Protein AF-A0A952EYU4-F1 (afdb_monomer_lite)

Sequence (69 aa):
TWQAGDLAIWDNRATQHYAVADYDDQYRRLNRVTLAGDIPVDVHGQHSRAVAGDASLYSDVVSPIALAS

pLDDT: mean 96.44, std 6.62, range [61.16, 98.81]

Secondary structure (DSSP, 8-state):
---TT------TTT--------STT---------------B-TTSPBP--SS---TTT-PPPPPPPPP-

Radius of gyration: 17.01 Å; chains: 1; bounding box: 35×30×38 Å

Foldseek 3Di:
DDDPPDDDDDDPVPDDDDDDPPPPPDDDDDDDDDDAEAFDADPVRDGDDDPDDDCVVVDDHDDDDDDDD

Structure (mmCIF, N/CA/C/O backbone):
data_AF-A0A952EYU4-F1
#
_entry.id   AF-A0A952EYU4-F1
#
loop_
_atom_site.group_PDB
_atom_site.id
_atom_site.type_symbol
_atom_site.label_atom_id
_atom_site.label_alt_id
_atom_site.label_comp_id
_atom_site.label_asym_id
_atom_site.label_entity_id
_atom_site.label_seq_id
_atom_site.pdbx_PDB_ins_code
_atom_site.Cartn_x
_atom_site.Cartn_y
_atom_site.Cartn_z
_atom_site.occupancy
_atom_site.B_iso_or_equiv
_atom_site.auth_seq_id
_atom_site.auth_comp_id
_atom_site.auth_asym_id
_atom_site.auth_atom_id
_atom_site.pdbx_PDB_model_num
ATOM 1 N N . THR A 1 1 ? 1.483 5.058 -17.627 1.00 67.81 1 THR A N 1
ATOM 2 C CA . THR A 1 1 ? 2.935 4.782 -17.594 1.00 67.81 1 THR A CA 1
ATOM 3 C C . THR A 1 1 ? 3.594 5.777 -16.679 1.00 67.81 1 THR A C 1
ATOM 5 O O . THR A 1 1 ? 3.138 6.909 -16.649 1.00 67.81 1 THR A O 1
ATOM 8 N N . TRP A 1 2 ? 4.622 5.354 -15.953 1.00 98.06 2 TRP A N 1
ATOM 9 C CA . TRP A 1 2 ? 5.438 6.230 -15.114 1.00 98.06 2 TRP A CA 1
ATOM 10 C C . TRP A 1 2 ? 6.343 7.134 -15.952 1.00 98.06 2 TRP A C 1
ATOM 12 O O . TRP A 1 2 ? 6.855 6.691 -16.981 1.00 98.06 2 TRP A O 1
ATOM 22 N N . GLN A 1 3 ? 6.572 8.354 -15.475 1.00 98.31 3 GLN A N 1
ATOM 23 C CA . GLN A 1 3 ? 7.517 9.330 -16.014 1.00 98.31 3 GLN A CA 1
ATOM 24 C C . GLN A 1 3 ? 8.428 9.887 -14.913 1.00 98.31 3 GLN A C 1
ATOM 26 O O . GLN A 1 3 ? 8.170 9.748 -13.715 1.00 98.31 3 GLN A O 1
ATOM 31 N N . ALA A 1 4 ? 9.532 10.515 -15.319 1.00 98.25 4 ALA A N 1
ATOM 32 C CA . ALA A 1 4 ? 10.412 11.199 -14.380 1.00 98.25 4 ALA A CA 1
ATOM 33 C C . ALA A 1 4 ? 9.663 12.350 -13.687 1.00 98.25 4 ALA A C 1
ATOM 35 O O . ALA A 1 4 ? 9.088 13.208 -14.351 1.00 98.25 4 ALA A O 1
ATOM 36 N N . GLY A 1 5 ? 9.703 12.369 -12.353 1.00 98.38 5 GLY A N 1
ATOM 37 C CA . GLY A 1 5 ? 8.982 13.343 -11.527 1.00 98.38 5 GLY A CA 1
ATOM 38 C C . GLY A 1 5 ? 7.630 12.853 -11.001 1.00 98.38 5 GLY A C 1
ATOM 39 O O . GLY A 1 5 ? 7.088 13.486 -10.098 1.00 98.38 5 GLY A O 1
ATOM 40 N N . ASP A 1 6 ? 7.117 11.719 -11.488 1.00 98.81 6 ASP A N 1
ATOM 41 C CA . ASP A 1 6 ? 5.853 11.164 -11.003 1.00 98.81 6 ASP A CA 1
ATOM 42 C C . ASP A 1 6 ? 5.969 10.633 -9.565 1.00 98.81 6 ASP A C 1
ATOM 44 O O . ASP A 1 6 ? 6.942 9.977 -9.182 1.00 98.81 6 ASP A O 1
ATOM 48 N N . LEU A 1 7 ? 4.906 10.854 -8.789 1.00 98.56 7 LEU A N 1
ATOM 49 C CA . LEU A 1 7 ? 4.707 10.316 -7.447 1.00 98.56 7 LEU A CA 1
ATOM 50 C C . LEU A 1 7 ? 3.315 9.690 -7.371 1.00 98.56 7 LEU A C 1
ATOM 52 O O . LEU A 1 7 ? 2.327 10.338 -7.709 1.00 98.56 7 LEU A O 1
ATOM 56 N N . ALA A 1 8 ? 3.228 8.458 -6.870 1.00 98.56 8 ALA A N 1
ATOM 57 C CA . ALA A 1 8 ? 1.951 7.871 -6.476 1.00 98.56 8 ALA A CA 1
ATOM 58 C C . ALA A 1 8 ? 1.893 7.691 -4.962 1.00 98.56 8 ALA A C 1
ATOM 60 O O . ALA A 1 8 ? 2.882 7.325 -4.325 1.00 98.56 8 ALA A O 1
ATOM 61 N N . ILE A 1 9 ? 0.699 7.902 -4.420 1.00 98.75 9 ILE A N 1
ATOM 62 C CA . ILE A 1 9 ? 0.330 7.586 -3.045 1.00 98.75 9 ILE A CA 1
ATOM 63 C C . ILE A 1 9 ? -0.890 6.676 -3.137 1.00 98.75 9 ILE A C 1
ATOM 65 O O . ILE A 1 9 ? -1.808 6.949 -3.910 1.00 98.75 9 ILE A O 1
ATOM 69 N N . TRP A 1 10 ? -0.897 5.594 -2.369 1.00 98.69 10 TRP A N 1
ATOM 70 C CA . TRP A 1 10 ? -2.041 4.694 -2.277 1.00 98.69 10 TRP A CA 1
ATOM 71 C C . TRP A 1 10 ? -2.346 4.381 -0.816 1.00 98.69 10 TRP A C 1
ATOM 73 O O . TRP A 1 10 ? -1.440 4.295 0.016 1.00 98.69 10 TRP A O 1
ATOM 83 N N . ASP A 1 11 ? -3.628 4.189 -0.513 1.00 98.56 11 ASP A N 1
ATOM 84 C CA . ASP A 1 11 ? -4.064 3.690 0.786 1.00 98.56 11 ASP A CA 1
ATOM 85 C C . ASP A 1 11 ? -3.887 2.166 0.832 1.00 98.56 11 ASP A C 1
ATOM 87 O O . ASP A 1 11 ? -4.645 1.408 0.218 1.00 98.56 11 ASP A O 1
ATOM 91 N N . ASN A 1 12 ? -2.872 1.703 1.564 1.00 98.56 12 ASN A N 1
ATOM 92 C CA . ASN A 1 12 ? -2.564 0.279 1.703 1.00 98.56 12 ASN A CA 1
ATOM 93 C C . ASN A 1 12 ? -3.588 -0.492 2.561 1.00 98.56 12 ASN A C 1
ATOM 95 O O . ASN A 1 12 ? -3.472 -1.708 2.692 1.00 98.56 12 ASN A O 1
ATOM 99 N N . ARG A 1 13 ? -4.586 0.184 3.144 1.00 97.94 13 ARG A N 1
ATOM 100 C CA . ARG A 1 13 ? -5.711 -0.451 3.851 1.00 97.94 13 ARG A CA 1
A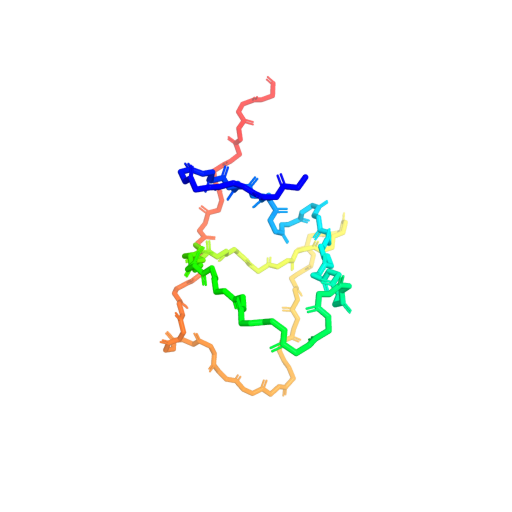TOM 101 C C . ARG A 1 13 ? -6.864 -0.804 2.909 1.00 97.94 13 ARG A C 1
ATOM 103 O O . ARG A 1 13 ? -7.677 -1.656 3.246 1.00 97.94 13 ARG A O 1
ATOM 110 N N . ALA A 1 14 ? -6.929 -0.172 1.736 1.00 98.25 14 ALA A N 1
ATOM 111 C CA . ALA A 1 14 ? -8.061 -0.277 0.811 1.00 98.25 14 ALA A CA 1
ATOM 112 C C . ALA A 1 14 ? -7.672 -0.727 -0.606 1.00 98.25 14 ALA A C 1
ATOM 114 O O . ALA A 1 14 ? -8.523 -0.781 -1.493 1.00 98.25 14 ALA A O 1
ATOM 115 N N . THR A 1 15 ? -6.396 -1.028 -0.855 1.00 98.62 15 THR A N 1
ATOM 116 C CA . THR A 1 15 ? -5.903 -1.313 -2.207 1.00 98.62 15 THR A CA 1
ATOM 117 C C . THR A 1 15 ? -4.988 -2.527 -2.264 1.00 98.62 15 THR A C 1
ATOM 119 O O . THR A 1 15 ? -4.317 -2.896 -1.302 1.00 98.62 15 THR A O 1
ATOM 122 N N . GLN A 1 16 ? -4.936 -3.124 -3.450 1.00 98.75 16 GLN A N 1
ATOM 123 C CA . GLN A 1 16 ? -3.843 -3.980 -3.891 1.00 98.75 16 GLN A CA 1
ATOM 124 C C . GLN A 1 16 ? -3.202 -3.326 -5.115 1.00 98.75 16 GLN A C 1
ATOM 126 O O . GLN A 1 16 ? -3.841 -2.539 -5.814 1.00 98.75 16 GLN A O 1
ATOM 131 N N . HIS A 1 17 ? -1.940 -3.644 -5.385 1.00 98.44 17 HIS A N 1
ATOM 132 C CA . HIS A 1 17 ? -1.237 -3.145 -6.562 1.00 98.44 17 HIS A CA 1
ATOM 133 C C . HIS A 1 17 ? -0.330 -4.223 -7.144 1.00 98.44 17 HIS A C 1
ATOM 135 O O . HIS A 1 17 ? 0.108 -5.138 -6.449 1.00 98.44 17 HIS A O 1
ATOM 141 N N . TYR A 1 18 ? -0.041 -4.091 -8.434 1.00 98.25 18 TYR A N 1
ATOM 142 C CA . TYR A 1 18 ? 0.796 -5.021 -9.172 1.00 98.25 18 TYR A CA 1
ATOM 143 C C . TYR A 1 18 ? 1.803 -4.242 -10.017 1.00 98.25 18 TYR A C 1
ATOM 145 O O . TYR A 1 18 ? 1.433 -3.332 -10.762 1.00 98.25 18 TYR A O 1
ATOM 153 N N . ALA A 1 19 ? 3.084 -4.585 -9.890 1.00 97.88 19 ALA A N 1
ATOM 154 C CA . ALA A 1 19 ? 4.121 -4.073 -10.772 1.00 97.88 19 ALA A CA 1
ATOM 155 C C . ALA A 1 19 ? 4.189 -4.978 -12.004 1.00 97.88 19 ALA A C 1
ATOM 157 O O . ALA A 1 19 ? 4.676 -6.102 -11.919 1.00 97.88 19 ALA A O 1
ATOM 158 N N . VAL A 1 20 ? 3.681 -4.488 -13.136 1.00 98.31 20 VAL A N 1
ATOM 159 C CA . VAL A 1 20 ? 3.755 -5.214 -14.408 1.00 98.31 20 VAL A CA 1
ATOM 160 C C . VAL A 1 20 ? 5.223 -5.345 -14.828 1.00 98.31 20 VAL A C 1
ATOM 162 O O . VAL A 1 20 ? 5.969 -4.366 -14.767 1.00 98.31 20 VAL A O 1
ATOM 165 N N . ALA A 1 21 ? 5.634 -6.562 -15.188 1.00 98.00 21 ALA A N 1
ATOM 166 C CA . ALA A 1 21 ? 6.980 -6.902 -15.650 1.00 98.00 21 ALA A CA 1
ATOM 167 C C . ALA A 1 21 ? 7.018 -6.988 -17.187 1.00 98.00 21 ALA A C 1
ATOM 169 O O . ALA A 1 21 ? 7.316 -8.032 -17.758 1.00 98.00 21 ALA A O 1
ATOM 170 N N . ASP A 1 22 ? 6.646 -5.895 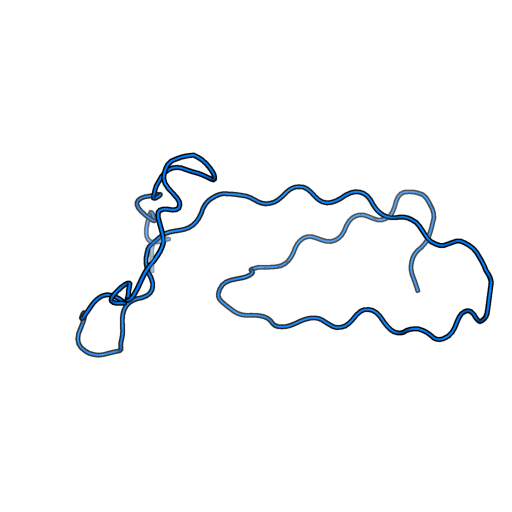-17.851 1.00 98.06 22 ASP A N 1
ATOM 171 C CA . ASP A 1 22 ? 6.484 -5.760 -19.306 1.00 98.06 22 ASP A CA 1
ATOM 172 C C . ASP A 1 22 ? 7.598 -4.921 -19.962 1.00 98.06 22 ASP A C 1
ATOM 174 O O . ASP A 1 22 ? 7.377 -4.247 -20.965 1.00 98.06 22 ASP A O 1
ATOM 178 N N . TYR A 1 23 ? 8.801 -4.939 -19.381 1.00 97.50 23 TYR A N 1
ATOM 179 C CA . TYR A 1 23 ? 9.946 -4.119 -19.801 1.00 97.50 23 TYR A CA 1
ATOM 180 C C . TYR A 1 23 ? 11.209 -4.938 -20.133 1.00 97.50 23 TYR A C 1
ATOM 182 O O . TYR A 1 23 ? 12.304 -4.375 -20.194 1.00 97.50 23 TYR A O 1
ATOM 190 N N . ASP A 1 24 ? 11.059 -6.246 -20.374 1.00 97.38 24 ASP A N 1
ATOM 191 C CA . ASP A 1 24 ? 12.148 -7.194 -20.657 1.00 97.38 24 ASP A CA 1
ATOM 192 C C . ASP A 1 24 ? 13.303 -7.053 -19.640 1.00 97.38 24 ASP A C 1
ATOM 194 O O . ASP A 1 24 ? 13.074 -6.982 -18.431 1.00 97.38 24 ASP A O 1
ATOM 198 N N . ASP A 1 25 ? 14.543 -6.960 -20.125 1.00 97.88 25 ASP A N 1
ATOM 199 C CA . ASP A 1 25 ? 15.752 -6.797 -19.313 1.00 97.88 25 ASP A CA 1
ATOM 200 C C . ASP A 1 25 ? 16.068 -5.328 -18.970 1.00 97.88 25 ASP A C 1
ATOM 202 O O . ASP A 1 25 ? 17.139 -5.019 -18.435 1.00 97.88 25 ASP A O 1
ATOM 206 N N . GLN A 1 26 ? 15.175 -4.382 -19.286 1.00 98.50 26 GLN A N 1
ATOM 207 C CA . GLN A 1 26 ? 15.423 -2.973 -18.983 1.00 98.50 26 GLN A CA 1
ATOM 208 C C . GLN A 1 26 ? 15.415 -2.733 -17.471 1.00 98.50 26 GLN A C 1
ATOM 210 O O . GLN A 1 26 ? 14.528 -3.160 -16.732 1.00 98.50 26 GLN A O 1
ATOM 215 N N . TYR A 1 27 ? 16.401 -1.980 -16.991 1.00 98.06 27 TYR A N 1
ATOM 216 C CA . TYR A 1 27 ? 16.474 -1.627 -15.581 1.00 98.06 27 TYR A CA 1
ATOM 217 C C . TYR A 1 27 ? 15.365 -0.641 -15.189 1.00 98.06 27 TYR A C 1
ATOM 219 O O . TYR A 1 27 ? 15.234 0.436 -15.775 1.00 98.06 27 TYR A O 1
ATOM 227 N N . ARG A 1 28 ? 14.614 -0.970 -14.132 1.00 98.25 28 ARG A N 1
ATOM 228 C CA . ARG A 1 28 ? 13.550 -0.126 -13.579 1.00 98.25 28 ARG A CA 1
ATOM 229 C C . ARG A 1 28 ? 13.707 0.029 -12.069 1.00 98.25 28 ARG A C 1
ATOM 231 O O . ARG A 1 28 ? 13.770 -0.959 -11.342 1.00 98.25 28 ARG A O 1
ATOM 238 N N . ARG A 1 29 ? 13.720 1.275 -11.579 1.00 98.25 29 ARG A N 1
ATOM 239 C CA . ARG A 1 29 ? 13.829 1.596 -10.146 1.00 98.25 29 ARG A CA 1
ATOM 240 C C . ARG A 1 29 ? 12.839 2.675 -9.727 1.00 98.25 29 ARG A C 1
ATOM 242 O O . ARG A 1 29 ? 12.728 3.708 -10.376 1.00 98.25 29 ARG A O 1
ATOM 249 N N . LEU A 1 30 ? 12.178 2.439 -8.596 1.00 98.62 30 LEU A N 1
ATOM 250 C CA . LEU A 1 30 ? 11.377 3.414 -7.859 1.00 98.62 30 LEU A CA 1
ATOM 251 C C . LEU A 1 30 ? 11.841 3.409 -6.396 1.00 98.62 30 LEU A C 1
ATOM 253 O O . LEU A 1 30 ? 12.302 2.382 -5.897 1.00 98.62 30 LEU A O 1
ATOM 257 N N . ASN A 1 31 ? 11.715 4.540 -5.704 1.00 98.69 31 ASN A N 1
ATOM 258 C CA . ASN A 1 31 ? 11.897 4.598 -4.253 1.00 98.69 31 ASN A CA 1
ATOM 259 C C . ASN A 1 31 ? 10.523 4.521 -3.577 1.00 98.69 31 ASN A C 1
ATOM 261 O O . ASN A 1 31 ? 9.567 5.123 -4.062 1.00 98.69 31 ASN A O 1
ATOM 265 N N . ARG A 1 32 ? 10.426 3.803 -2.452 1.00 98.75 32 ARG A N 1
ATOM 266 C CA . ARG A 1 32 ? 9.187 3.678 -1.675 1.00 98.75 32 ARG A CA 1
ATOM 267 C C . ARG A 1 32 ? 9.419 4.114 -0.236 1.00 98.75 32 ARG A C 1
ATOM 269 O O . ARG A 1 32 ? 10.355 3.648 0.405 1.00 98.75 32 ARG A O 1
ATOM 276 N N . VAL A 1 33 ? 8.517 4.947 0.268 1.00 98.69 33 VAL A N 1
ATOM 277 C CA . VAL A 1 33 ? 8.346 5.213 1.699 1.00 98.69 33 VAL A CA 1
ATOM 278 C C . VAL A 1 33 ? 7.048 4.539 2.124 1.00 98.69 33 VAL A C 1
ATOM 280 O O . VAL A 1 33 ? 6.059 4.596 1.399 1.00 98.69 33 VAL A O 1
ATOM 283 N N . THR A 1 34 ? 7.066 3.848 3.261 1.00 98.50 34 THR A N 1
ATOM 284 C CA . THR A 1 34 ? 5.869 3.233 3.856 1.00 98.50 34 THR A CA 1
ATOM 285 C C . THR A 1 34 ? 5.616 3.906 5.194 1.00 98.50 34 THR A C 1
ATOM 287 O O . THR A 1 34 ? 6.567 4.180 5.923 1.00 98.50 34 THR A O 1
ATOM 290 N N . LEU A 1 35 ? 4.355 4.205 5.490 1.00 98.25 35 LEU A N 1
ATOM 291 C CA . LEU A 1 35 ? 3.945 4.774 6.769 1.00 98.25 35 LEU A CA 1
ATOM 292 C C . LEU A 1 35 ? 3.360 3.669 7.650 1.00 98.25 35 LEU A C 1
ATOM 294 O O . LEU A 1 35 ? 2.705 2.758 7.141 1.00 98.25 35 LEU A O 1
ATOM 298 N N . ALA A 1 36 ? 3.616 3.755 8.956 1.00 98.31 36 ALA A N 1
ATOM 299 C CA . ALA A 1 36 ? 3.111 2.802 9.937 1.00 98.31 36 ALA A CA 1
ATOM 300 C C . ALA A 1 36 ? 1.570 2.779 9.968 1.00 98.31 36 ALA A C 1
ATOM 302 O O . ALA A 1 36 ? 0.908 3.791 9.715 1.00 98.31 36 ALA A O 1
ATOM 303 N N . GLY A 1 37 ? 1.007 1.609 10.267 1.00 98.00 37 GLY A N 1
ATOM 304 C CA . GLY A 1 37 ? -0.434 1.371 10.337 1.00 98.00 37 GLY A CA 1
ATOM 305 C C . GLY A 1 37 ? -0.896 0.916 11.721 1.00 98.00 37 GLY A C 1
ATOM 306 O O . GLY A 1 37 ? -0.106 0.781 12.654 1.00 98.00 37 GLY A O 1
ATOM 307 N N . ASP A 1 38 ? -2.197 0.684 11.834 1.00 98.38 38 ASP A N 1
ATOM 308 C CA . ASP A 1 38 ? -2.864 0.063 12.976 1.00 98.38 38 ASP A CA 1
ATOM 309 C C . ASP A 1 38 ? -3.035 -1.457 12.784 1.00 98.38 38 ASP A C 1
ATOM 311 O O . ASP A 1 38 ? -2.704 -2.016 11.736 1.00 98.38 38 ASP A O 1
ATOM 315 N N . ILE A 1 39 ? -3.542 -2.146 13.811 1.00 98.19 39 ILE A N 1
ATOM 316 C CA . ILE A 1 39 ? -3.836 -3.586 13.747 1.00 98.19 39 ILE A CA 1
ATOM 317 C C . ILE A 1 39 ? -5.236 -3.781 13.144 1.00 98.19 39 ILE A C 1
ATOM 319 O O . ILE A 1 39 ? -6.197 -3.293 13.746 1.00 98.19 39 ILE A O 1
ATOM 323 N N . PRO A 1 40 ? -5.395 -4.541 12.038 1.00 98.31 40 PRO A N 1
ATOM 324 C CA . PRO A 1 40 ? -6.700 -4.739 11.413 1.00 98.31 40 PRO A CA 1
ATOM 325 C C . PRO A 1 40 ? -7.734 -5.325 12.378 1.00 98.31 40 PRO A C 1
ATOM 327 O O . PRO A 1 40 ? -7.415 -6.23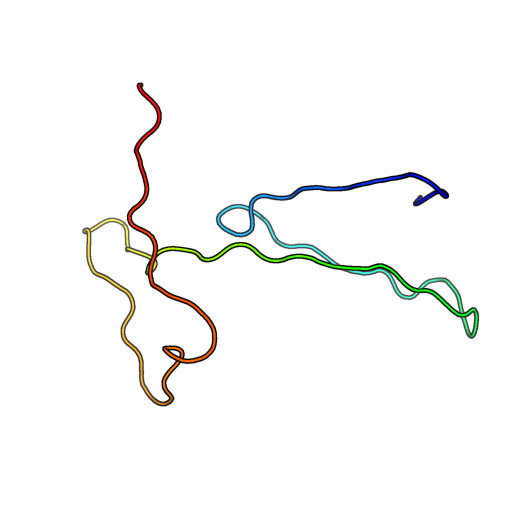9 13.152 1.00 98.31 40 PRO A O 1
ATOM 330 N N . VAL A 1 41 ? -8.964 -4.820 12.275 1.00 98.00 41 VAL A N 1
ATOM 331 C CA . VAL A 1 41 ? -10.148 -5.287 13.004 1.00 98.00 41 VAL A CA 1
ATOM 332 C C . VAL A 1 41 ? -11.163 -5.897 12.047 1.00 98.00 41 VAL A C 1
ATOM 334 O O . VAL A 1 41 ? -11.329 -5.425 10.921 1.00 98.00 41 VAL A O 1
ATOM 337 N N . ASP A 1 42 ? -11.843 -6.949 12.491 1.00 98.38 42 ASP A N 1
ATOM 338 C CA . ASP A 1 42 ? -13.003 -7.476 11.781 1.00 98.38 42 ASP A CA 1
ATOM 339 C C . ASP A 1 42 ? -14.257 -6.607 12.008 1.00 98.38 42 ASP A C 1
ATOM 341 O O . ASP A 1 42 ? -14.250 -5.608 12.732 1.00 98.38 42 ASP A O 1
ATOM 345 N N . VAL A 1 43 ? -15.373 -7.005 11.394 1.00 98.00 43 VAL A N 1
ATOM 346 C CA . VAL A 1 43 ? -16.660 -6.294 11.501 1.00 98.00 43 VAL A CA 1
ATOM 347 C C . VAL A 1 43 ? -17.292 -6.349 12.900 1.00 98.00 43 VAL A C 1
ATOM 349 O O . VAL A 1 43 ? -18.267 -5.647 13.159 1.00 98.00 43 VAL A O 1
ATOM 352 N N . HIS A 1 44 ? -16.760 -7.175 13.802 1.00 98.19 44 HIS A N 1
ATOM 353 C CA . HIS A 1 44 ? -17.201 -7.323 15.188 1.00 98.19 44 HIS A CA 1
ATOM 354 C C . HIS A 1 44 ? -16.246 -6.642 16.181 1.00 98.19 44 HIS A C 1
ATOM 356 O O . HIS A 1 44 ? -16.442 -6.753 17.393 1.00 98.19 44 HIS A O 1
ATOM 362 N N . GLY A 1 45 ? -15.226 -5.934 15.683 1.00 97.19 45 GLY A N 1
ATOM 363 C CA . GLY A 1 45 ? -14.235 -5.236 16.497 1.00 97.19 45 GLY A CA 1
ATOM 364 C C . GLY A 1 45 ? -13.134 -6.137 17.058 1.00 97.19 45 GLY A C 1
ATOM 365 O O . GLY A 1 45 ? -12.412 -5.711 17.956 1.00 97.19 45 GLY A O 1
ATOM 366 N N . GLN A 1 46 ? -12.987 -7.371 16.568 1.00 98.44 46 GLN A N 1
ATOM 367 C CA . GLN A 1 46 ? -11.903 -8.257 16.990 1.00 98.44 46 GLN A CA 1
ATOM 368 C C . GLN A 1 46 ? -10.626 -7.950 16.213 1.00 98.44 46 GLN A C 1
ATOM 370 O O . GLN A 1 46 ? -10.630 -7.891 14.983 1.00 98.44 46 GLN A O 1
ATOM 375 N N . HIS A 1 47 ? -9.516 -7.779 16.932 1.00 98.25 47 HIS A N 1
ATOM 376 C CA . HIS A 1 47 ? -8.209 -7.537 16.327 1.00 98.25 47 HIS A CA 1
ATOM 377 C C . HIS A 1 47 ? -7.579 -8.809 15.751 1.00 98.25 47 HIS A C 1
ATOM 379 O O . HIS A 1 47 ? -7.785 -9.926 16.231 1.00 98.25 47 HIS A O 1
ATOM 385 N N . SER A 1 48 ? -6.718 -8.607 14.755 1.00 98.38 48 SER A N 1
ATOM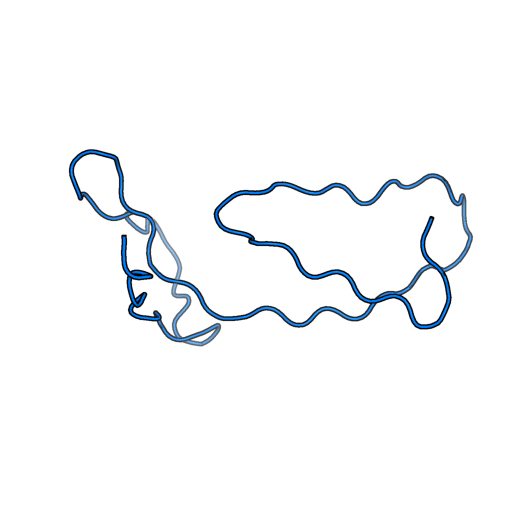 386 C CA . SER A 1 48 ? -5.844 -9.644 14.208 1.00 98.38 48 SER A CA 1
ATOM 387 C C . SER A 1 48 ? -4.942 -10.267 15.284 1.00 98.38 48 SER A C 1
ATOM 389 O O . SER A 1 48 ? -4.437 -9.576 16.168 1.00 98.38 48 SER A O 1
ATOM 391 N N . ARG A 1 49 ? -4.684 -11.579 15.181 1.00 98.12 49 ARG A N 1
ATOM 392 C CA . ARG A 1 49 ? -3.834 -12.335 16.119 1.00 98.12 49 ARG A CA 1
ATOM 393 C C . ARG A 1 49 ? -2.535 -12.783 15.450 1.00 98.12 49 ARG A C 1
ATOM 395 O O . ARG A 1 49 ? -2.572 -13.554 14.492 1.00 98.12 49 ARG A O 1
ATOM 402 N N . ALA A 1 50 ? -1.393 -12.371 15.998 1.00 97.56 50 ALA A N 1
ATOM 403 C CA . ALA A 1 50 ? -0.092 -12.874 15.568 1.00 97.56 50 ALA A CA 1
ATOM 404 C C . ALA A 1 50 ? 0.092 -14.343 15.988 1.00 97.56 50 ALA A C 1
ATOM 406 O O . ALA A 1 50 ? -0.233 -14.728 17.113 1.00 97.56 50 ALA A O 1
ATOM 407 N N . VAL A 1 51 ? 0.608 -15.170 15.077 1.00 98.31 51 VAL A N 1
ATOM 408 C CA . VAL A 1 51 ? 0.938 -16.581 15.353 1.00 98.31 51 VAL A CA 1
ATOM 409 C C . VAL A 1 51 ? 2.420 -16.741 15.705 1.00 98.31 51 VAL A C 1
ATOM 411 O O . VAL A 1 51 ? 2.754 -17.546 16.568 1.00 98.31 51 VAL A O 1
ATOM 414 N N . ALA A 1 52 ? 3.297 -15.963 15.064 1.00 98.25 52 ALA A N 1
ATOM 415 C CA . ALA A 1 52 ? 4.738 -15.930 15.303 1.00 98.25 52 ALA A CA 1
ATOM 416 C C . ALA A 1 52 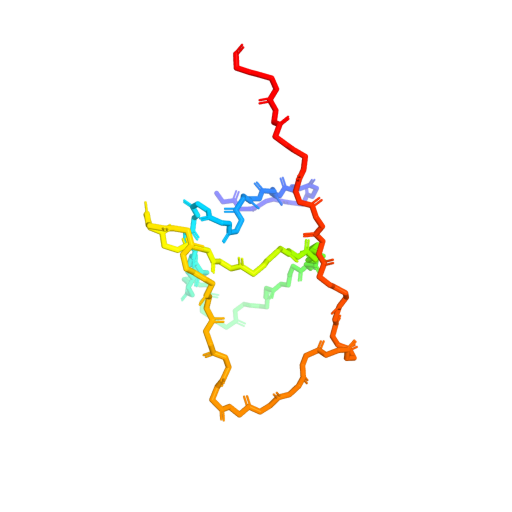? 5.339 -14.606 14.792 1.00 98.25 52 ALA A C 1
ATOM 418 O O . ALA A 1 52 ? 4.742 -13.951 13.936 1.00 98.25 52 ALA A O 1
ATOM 419 N N . GLY A 1 53 ? 6.541 -14.264 15.270 1.00 97.62 53 GLY A N 1
ATOM 420 C CA . GLY A 1 53 ? 7.267 -13.043 14.905 1.00 97.62 53 GLY A CA 1
ATOM 421 C C . GLY A 1 53 ? 6.917 -11.829 15.772 1.00 97.62 53 GLY A C 1
ATOM 422 O O . GLY A 1 53 ? 5.895 -11.813 16.452 1.00 97.62 53 GLY A O 1
ATOM 423 N N . ASP A 1 54 ? 7.790 -10.822 15.736 1.00 97.88 54 ASP A N 1
ATOM 424 C CA . ASP A 1 54 ? 7.613 -9.529 16.400 1.00 97.88 54 ASP A CA 1
ATOM 425 C C . ASP A 1 54 ? 8.006 -8.411 15.424 1.00 97.88 54 ASP A C 1
ATOM 427 O O . ASP A 1 54 ? 9.095 -8.430 14.847 1.00 97.88 54 ASP A O 1
ATOM 431 N N . ALA A 1 55 ? 7.091 -7.466 15.213 1.00 98.06 55 ALA A N 1
ATOM 432 C CA . ALA A 1 55 ? 7.261 -6.337 14.304 1.00 98.06 55 ALA A CA 1
ATOM 433 C C . ALA A 1 55 ? 7.636 -5.027 15.026 1.00 98.06 55 ALA A C 1
ATOM 435 O O . ALA A 1 55 ? 7.696 -3.985 14.379 1.00 98.06 55 ALA A O 1
ATOM 436 N N . SER A 1 56 ? 7.928 -5.061 16.331 1.00 97.56 56 SER A N 1
ATOM 437 C CA . SER A 1 56 ? 8.268 -3.877 17.138 1.00 97.56 56 SER A CA 1
ATOM 438 C C . SER A 1 56 ? 9.474 -3.085 16.612 1.00 97.56 56 SER A C 1
ATOM 440 O O . SER A 1 56 ? 9.490 -1.862 16.692 1.00 97.56 56 SER A O 1
ATOM 442 N N . LEU A 1 57 ? 10.464 -3.756 16.011 1.00 98.00 57 LEU A N 1
ATOM 443 C CA . LEU A 1 57 ? 11.609 -3.095 15.364 1.00 98.00 57 LEU A CA 1
ATOM 444 C C . LEU A 1 57 ? 11.288 -2.517 13.979 1.00 98.00 57 LEU A C 1
ATOM 446 O O . LEU A 1 57 ? 12.058 -1.709 13.463 1.00 98.00 57 LEU A O 1
ATOM 450 N N . TYR A 1 58 ? 10.200 -2.962 13.349 1.00 98.25 58 TYR A N 1
ATOM 451 C CA . TYR A 1 58 ? 9.801 -2.493 12.025 1.00 98.25 58 TYR A CA 1
ATOM 452 C C . TYR A 1 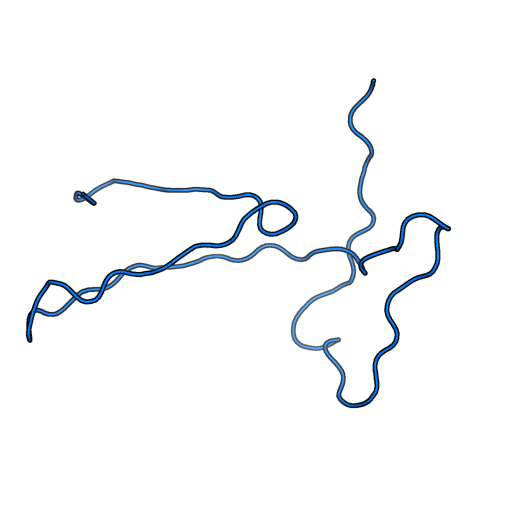58 ? 9.050 -1.162 12.115 1.00 98.25 58 TYR A C 1
ATOM 454 O O . TYR A 1 58 ? 9.380 -0.228 11.383 1.00 98.25 58 TYR A O 1
ATOM 462 N N . SER A 1 59 ? 8.061 -1.067 13.010 1.00 98.44 59 SER A N 1
ATOM 463 C CA . SER A 1 59 ? 7.333 0.173 13.286 1.00 98.44 59 SER A CA 1
ATOM 464 C C . SER A 1 59 ? 6.500 0.084 14.563 1.00 98.44 59 SER A C 1
ATOM 466 O O . SER A 1 59 ? 6.089 -1.000 14.975 1.00 98.44 59 SER A O 1
ATOM 468 N N . ASP A 1 60 ? 6.133 1.243 15.105 1.00 98.00 60 ASP A N 1
ATOM 469 C CA . ASP A 1 60 ? 5.084 1.350 16.118 1.00 98.00 60 ASP A CA 1
ATOM 470 C C . ASP A 1 60 ? 3.688 1.040 15.544 1.00 98.00 60 ASP A C 1
ATOM 472 O O . ASP A 1 60 ? 3.461 1.107 14.331 1.00 98.00 60 ASP A O 1
ATOM 476 N N . VAL A 1 61 ? 2.734 0.746 16.434 1.00 97.88 61 VAL A N 1
ATOM 477 C CA . VAL A 1 61 ? 1.303 0.661 16.104 1.00 97.88 61 VAL A CA 1
ATOM 478 C C . VAL A 1 61 ? 0.684 2.052 16.218 1.00 97.88 61 VAL A C 1
ATOM 480 O O . VAL A 1 61 ? 0.732 2.676 17.279 1.00 97.88 61 VAL A O 1
ATOM 483 N N . VAL A 1 62 ? 0.084 2.538 15.132 1.00 97.31 62 VAL A N 1
ATOM 484 C CA . VAL A 1 62 ? -0.530 3.874 15.080 1.00 97.31 62 VAL A CA 1
ATOM 485 C C . VAL A 1 62 ? -1.986 3.805 15.533 1.00 97.31 62 VAL A C 1
ATOM 487 O O . VAL A 1 62 ? -2.731 2.956 15.063 1.00 97.31 62 VAL A O 1
ATOM 490 N N . SER A 1 63 ? -2.432 4.729 16.387 1.00 95.62 63 SER A N 1
ATOM 491 C CA . SER A 1 63 ? -3.864 4.908 16.670 1.00 95.62 63 SER A CA 1
ATOM 492 C C . SER A 1 63 ? -4.516 5.743 15.560 1.00 95.62 63 SER A C 1
ATOM 494 O O . SER A 1 63 ? -4.126 6.901 15.383 1.00 95.62 63 SER A O 1
ATOM 496 N N . PRO A 1 64 ? -5.489 5.208 14.799 1.00 92.88 64 PRO A N 1
ATOM 497 C CA . PRO A 1 64 ? -6.121 5.962 13.726 1.00 92.88 64 PRO A CA 1
ATOM 498 C C . PRO A 1 64 ? -7.025 7.063 14.294 1.00 92.88 64 PRO A C 1
ATOM 500 O O . PRO A 1 64 ? -7.766 6.851 15.253 1.00 92.88 64 PRO A O 1
ATOM 503 N N . ILE A 1 65 ? -6.995 8.239 13.669 1.00 94.75 65 ILE A N 1
ATOM 504 C CA . ILE A 1 65 ? -7.962 9.308 13.928 1.00 94.75 65 ILE A CA 1
ATOM 505 C C . ILE A 1 65 ? -9.082 9.154 12.904 1.00 94.75 65 ILE A C 1
ATOM 507 O O . ILE A 1 65 ? -8.836 9.259 11.701 1.00 94.75 65 ILE A O 1
ATOM 511 N N . ALA A 1 66 ? -10.304 8.895 13.372 1.00 90.50 66 ALA A N 1
ATOM 512 C CA . ALA A 1 66 ? -11.470 8.874 12.500 1.00 90.50 66 ALA A CA 1
ATOM 513 C C . ALA A 1 66 ? -11.659 10.263 11.874 1.00 90.50 66 ALA A C 1
ATOM 515 O O . ALA A 1 66 ? -11.731 11.269 12.583 1.00 90.50 66 ALA A O 1
ATOM 516 N N . LEU A 1 67 ? -11.728 10.317 10.544 1.00 90.12 67 LEU A N 1
ATOM 517 C CA . LEU A 1 67 ? -12.140 11.532 9.850 1.00 90.12 67 LEU A CA 1
ATOM 518 C C . LEU A 1 67 ? -13.611 11.791 10.201 1.00 90.12 67 LEU A C 1
ATOM 520 O O . LEU A 1 67 ? -14.401 10.849 10.250 1.00 90.12 67 LEU A O 1
ATOM 524 N N . ALA A 1 68 ? -13.957 13.043 10.507 1.00 70.62 68 ALA A N 1
ATOM 525 C CA . ALA A 1 68 ? -15.329 13.410 10.844 1.00 70.62 68 ALA A CA 1
ATOM 526 C C . ALA A 1 68 ? -16.293 12.954 9.734 1.00 70.62 68 ALA A C 1
ATOM 528 O O . ALA A 1 68 ? -15.993 13.125 8.550 1.00 70.62 68 ALA A O 1
ATOM 529 N N . SER A 1 69 ? -17.409 12.347 10.145 1.00 61.16 69 SER A N 1
ATOM 530 C CA . SER A 1 69 ? -18.496 11.881 9.276 1.00 61.16 69 SER A CA 1
ATOM 531 C C . SER A 1 69 ? -19.312 13.028 8.703 1.00 61.16 69 SER A C 1
ATOM 533 O O . SER A 1 69 ? -19.636 13.930 9.513 1.00 61.16 69 SER A O 1
#